Protein AF-A0A2E8KXT0-F1 (afdb_monomer)

Radius of gyration: 20.79 Å; Cα contacts (8 Å, |Δi|>4): 84; chains: 1; bounding box: 41×26×70 Å

Mean predicted aligned error: 11.47 Å

Solvent-accessible surface area (backbone atoms only — not comparable to full-atom values): 6919 Å² total; per-residue (Å²): 144,80,79,66,75,80,69,71,76,80,72,88,76,95,72,75,94,72,65,48,74,56,34,57,64,40,28,76,45,72,31,33,19,32,49,69,71,66,39,51,69,60,16,50,51,45,39,51,52,48,50,52,30,52,49,50,22,50,52,22,46,48,53,42,73,55,45,88,73,72,86,62,95,66,62,60,64,56,28,50,53,49,19,53,50,27,50,50,50,43,51,52,51,48,52,49,51,43,50,54,37,50,52,54,40,55,53,54,60,50,55,56,52,54,53,53,52,54,68,71,76,111

Nearest PDB structures (foldseek):
  8jxh-assembly1_D  TM=5.295E-01  e=5.651E+00  Rattus norvegicus
  8jut-assembly1_D  TM=5.017E-01  e=4.754E+00  Rattus norvegicus
  1zww-assembly1_A  TM=3.494E-01  e=2.997E+00  Mus musculus

Secondary structure (DSSP, 8-state):
--SSTTTTT----------HHHHHHHTTSTTHHHHHTT-HHHHHHHHHHHHHHHHHHHHHHHHHHSGGGS--SS-HHHHHHHHHHHHHHHHHHHHHHHHHHHHHHHHHHHHHHHHHHHHH--

Foldseek 3Di:
DPPPPVVPPQDDDDDPDQQLVVLLVLLVPFLRSCVSVSVVVVSVVRVVLLVVLVVQLVVLVVCLVCVVVVPDPDDSVVSVVSNVVSVVVNVVSSVVSSVVSNVVSVVSVVVVVVVVVVVVVD

Structure (mmCIF, N/CA/C/O backbone):
data_AF-A0A2E8KXT0-F1
#
_entry.id   AF-A0A2E8KXT0-F1
#
loop_
_atom_site.group_PDB
_atom_site.id
_atom_site.type_symbol
_atom_site.label_atom_id
_atom_site.label_alt_id
_atom_site.label_comp_id
_atom_site.label_asym_id
_atom_site.label_entity_id
_atom_site.label_seq_id
_atom_site.pdbx_PDB_ins_code
_atom_site.Cartn_x
_atom_site.Cartn_y
_atom_site.Cartn_z
_atom_site.occupancy
_atom_site.B_iso_or_equiv
_atom_site.auth_seq_id
_atom_site.auth_comp_id
_atom_site.auth_asym_id
_atom_site.auth_atom_id
_atom_site.pdbx_PDB_model_num
ATOM 1 N N . MET A 1 1 ? 13.947 15.620 17.750 1.00 42.78 1 MET A N 1
ATOM 2 C CA . MET A 1 1 ? 12.758 15.352 18.593 1.00 42.78 1 MET A CA 1
ATOM 3 C C . MET A 1 1 ? 11.587 16.225 18.124 1.00 42.78 1 MET A C 1
ATOM 5 O O . MET A 1 1 ? 11.279 17.209 18.771 1.00 42.78 1 MET A O 1
ATOM 9 N N . LEU A 1 2 ? 10.971 15.934 16.969 1.00 44.59 2 LEU A N 1
ATOM 10 C CA . LEU A 1 2 ? 9.828 16.727 16.457 1.00 44.59 2 LEU A CA 1
ATOM 11 C C . LEU A 1 2 ? 8.736 15.892 15.755 1.00 44.59 2 LEU A C 1
ATOM 13 O O . LEU A 1 2 ? 7.731 16.447 15.334 1.00 44.59 2 LEU A O 1
ATOM 17 N N . MET A 1 3 ? 8.885 14.562 15.664 1.00 42.84 3 MET A N 1
ATOM 18 C CA . MET A 1 3 ? 7.853 13.681 15.084 1.00 42.84 3 MET A CA 1
ATOM 19 C C . MET A 1 3 ? 6.943 13.003 16.119 1.00 42.84 3 MET A C 1
ATOM 21 O O . MET A 1 3 ? 5.958 12.380 15.742 1.00 42.84 3 MET A O 1
ATOM 25 N N . THR A 1 4 ? 7.229 13.118 17.416 1.00 45.09 4 THR A N 1
ATOM 26 C CA . THR A 1 4 ? 6.481 12.395 18.458 1.00 45.09 4 THR A CA 1
ATOM 27 C C . THR A 1 4 ? 5.225 13.123 18.945 1.00 45.09 4 THR A C 1
ATOM 29 O O . THR A 1 4 ? 4.332 12.476 19.475 1.00 45.09 4 THR A O 1
ATOM 32 N N . ALA A 1 5 ? 5.097 14.438 18.733 1.00 42.00 5 ALA A N 1
ATOM 33 C CA . ALA A 1 5 ? 3.992 15.218 19.306 1.00 42.00 5 ALA A CA 1
ATOM 34 C C . ALA A 1 5 ? 2.642 15.057 18.575 1.00 42.00 5 ALA A C 1
ATOM 36 O O . ALA A 1 5 ? 1.598 15.259 19.184 1.00 42.00 5 ALA A O 1
ATOM 37 N N . PHE A 1 6 ? 2.633 14.644 17.302 1.00 45.22 6 PHE A N 1
ATOM 38 C CA . PHE A 1 6 ? 1.381 14.384 16.569 1.00 45.22 6 PHE A CA 1
ATOM 39 C C . PHE A 1 6 ? 0.770 13.003 16.861 1.00 45.22 6 PHE A C 1
ATOM 41 O O . PHE A 1 6 ? -0.368 12.749 16.477 1.00 45.22 6 PHE A O 1
ATOM 48 N N . VAL A 1 7 ? 1.502 12.118 17.546 1.00 48.34 7 VAL A N 1
ATOM 49 C CA . VAL A 1 7 ? 1.047 10.754 17.865 1.00 48.34 7 VAL A CA 1
ATOM 50 C C . VAL A 1 7 ? 0.151 10.726 19.112 1.00 48.34 7 VAL A C 1
ATOM 52 O O . VAL A 1 7 ? -0.705 9.855 19.222 1.00 48.34 7 VAL A O 1
ATOM 55 N N . SER A 1 8 ? 0.276 11.699 20.019 1.00 39.50 8 SER A N 1
ATOM 56 C CA . SER A 1 8 ? -0.371 11.654 21.342 1.00 39.50 8 SER A CA 1
ATOM 57 C C . SER A 1 8 ? -1.782 12.254 21.411 1.00 39.50 8 SER A C 1
ATOM 59 O O . SER A 1 8 ? -2.410 12.191 22.461 1.00 39.50 8 SER A O 1
ATOM 61 N N . ALA A 1 9 ? -2.304 12.849 20.333 1.00 43.50 9 ALA A N 1
ATOM 62 C CA . ALA A 1 9 ? -3.594 13.558 20.360 1.00 43.50 9 ALA A CA 1
ATOM 63 C C . ALA A 1 9 ? -4.805 12.690 19.961 1.00 43.50 9 ALA A C 1
ATOM 65 O O . ALA A 1 9 ? -5.875 13.225 19.677 1.00 43.50 9 ALA A O 1
ATOM 66 N N . GLN A 1 10 ? -4.647 11.365 19.891 1.00 46.53 10 GLN A N 1
ATOM 67 C CA . GLN A 1 10 ? -5.698 10.457 19.419 1.00 46.53 10 GLN A CA 1
ATOM 68 C C . GLN A 1 10 ? -6.227 9.514 20.506 1.00 46.53 10 GLN A C 1
ATOM 70 O O . GLN A 1 10 ? -6.756 8.454 20.187 1.00 46.53 10 GLN A O 1
ATOM 75 N N . ASP A 1 11 ? -6.124 9.918 21.770 1.00 52.66 11 ASP A N 1
ATOM 76 C CA . ASP A 1 11 ? -6.904 9.323 22.851 1.00 52.66 11 ASP A CA 1
ATOM 77 C C . ASP A 1 11 ? -8.130 10.191 23.155 1.00 52.66 11 ASP A C 1
ATOM 79 O O . ASP A 1 11 ? -8.036 11.411 23.269 1.00 52.66 11 ASP A O 1
ATOM 83 N N . SER A 1 12 ? -9.267 9.519 23.354 1.00 60.34 12 SER A N 1
ATOM 84 C CA . SER A 1 12 ? -10.555 10.033 23.856 1.00 60.34 12 SER A CA 1
ATOM 85 C C . SER A 1 12 ? -11.540 10.610 22.830 1.00 60.34 12 SER A C 1
ATOM 87 O O . SER A 1 12 ? -11.615 11.808 22.599 1.00 60.34 12 SER A O 1
ATOM 89 N N . THR A 1 13 ? -12.423 9.752 22.314 1.00 37.34 13 THR A N 1
ATOM 90 C CA . THR A 1 13 ? -13.882 9.937 22.471 1.00 37.34 13 THR A CA 1
ATOM 91 C C . THR A 1 13 ? -14.558 8.570 22.362 1.00 37.34 13 THR A C 1
ATOM 93 O O . THR A 1 13 ? -14.453 7.884 21.344 1.00 37.34 13 THR A O 1
ATOM 96 N N . ALA A 1 14 ? -15.230 8.155 23.436 1.00 51.16 14 ALA A N 1
ATOM 97 C CA . ALA A 1 14 ? -16.081 6.974 23.469 1.00 51.16 14 ALA A CA 1
ATOM 98 C C . ALA A 1 14 ? -17.049 6.994 22.273 1.00 51.16 14 ALA A C 1
ATOM 100 O O . ALA A 1 14 ? -17.842 7.925 22.131 1.00 51.16 14 ALA A O 1
ATOM 101 N N . THR A 1 15 ? -16.980 5.996 21.389 1.00 42.59 15 THR A N 1
ATOM 102 C CA . THR A 1 15 ? -17.956 5.848 20.302 1.00 42.59 15 THR A CA 1
ATOM 103 C C . THR A 1 15 ? -18.622 4.482 20.398 1.00 42.59 15 THR A C 1
ATOM 105 O O . THR A 1 15 ? -17.941 3.475 20.539 1.00 42.59 15 THR A O 1
ATOM 108 N N . ALA A 1 16 ? -19.959 4.522 20.376 1.00 43.25 16 ALA A N 1
ATOM 109 C CA . ALA A 1 16 ? -20.953 3.454 20.526 1.00 43.25 16 ALA A CA 1
ATOM 110 C C . ALA A 1 16 ? -20.538 2.058 20.012 1.00 43.25 16 ALA A C 1
ATOM 112 O O . ALA A 1 16 ? -19.797 1.993 19.035 1.00 43.25 16 ALA A O 1
ATOM 113 N N . PRO A 1 17 ? -21.074 0.959 20.585 1.00 42.50 17 PRO A N 1
ATOM 114 C CA . PRO A 1 17 ? -20.675 -0.413 20.256 1.00 42.50 17 PRO A CA 1
ATOM 115 C C . PRO A 1 17 ? -20.756 -0.670 18.747 1.00 42.50 17 PRO A C 1
ATOM 117 O O . PRO A 1 17 ? -21.828 -0.638 18.133 1.00 42.50 17 PRO A O 1
ATOM 120 N N . LYS A 1 18 ? -19.591 -0.846 18.117 1.00 54.25 18 LYS A N 1
ATOM 121 C CA . LYS A 1 18 ? -19.459 -0.957 16.662 1.00 54.25 18 LYS A CA 1
ATOM 122 C C . LYS A 1 18 ? -19.426 -2.424 16.264 1.00 54.25 18 LYS A C 1
ATOM 124 O O . LYS A 1 18 ? -18.465 -3.125 16.541 1.00 54.25 18 LYS A O 1
ATOM 129 N N . SER A 1 19 ? -20.468 -2.881 15.568 1.00 55.31 19 SER A N 1
ATOM 130 C CA . SER A 1 19 ? -20.593 -4.286 15.168 1.00 55.31 19 SER A CA 1
ATOM 131 C C . SER A 1 19 ? -19.403 -4.750 14.294 1.00 55.31 19 SER A C 1
ATOM 133 O O . SER A 1 19 ? -19.218 -4.195 13.199 1.00 55.31 19 SER A O 1
ATOM 135 N N . PRO A 1 20 ? -18.680 -5.821 14.665 1.00 53.16 20 PRO A N 1
ATOM 136 C CA . PRO A 1 20 ? -17.511 -6.334 13.934 1.00 53.16 20 PRO A CA 1
ATOM 137 C C . PRO A 1 20 ? -17.801 -6.701 12.481 1.00 53.16 20 PRO A C 1
ATOM 139 O O . PRO A 1 20 ? -16.986 -6.488 11.587 1.00 53.16 20 PRO A O 1
ATOM 142 N N . ARG A 1 21 ? -19.015 -7.197 12.210 1.00 53.41 21 ARG A N 1
ATOM 143 C CA . ARG A 1 21 ? -19.451 -7.563 10.855 1.00 53.41 21 ARG A CA 1
ATOM 144 C C . ARG A 1 21 ? -19.419 -6.383 9.880 1.00 53.41 21 ARG A C 1
ATOM 146 O O . ARG A 1 21 ? -19.141 -6.589 8.704 1.00 53.41 21 ARG A O 1
ATOM 153 N N . LYS A 1 22 ? -19.664 -5.151 10.344 1.00 52.91 22 LYS A N 1
ATOM 154 C CA . LYS A 1 22 ? -19.584 -3.954 9.491 1.00 52.91 22 LYS A CA 1
ATOM 155 C C . LYS A 1 22 ? -18.134 -3.539 9.237 1.00 52.91 22 LYS A C 1
ATOM 157 O O . LYS A 1 22 ? -17.831 -3.150 8.116 1.00 52.91 22 LYS A O 1
ATOM 162 N N . ALA A 1 23 ? -17.235 -3.699 10.212 1.00 55.78 23 ALA A N 1
ATOM 163 C CA . ALA A 1 23 ? -15.807 -3.421 10.038 1.00 55.78 23 ALA A CA 1
ATOM 164 C C . ALA A 1 23 ? -15.215 -4.245 8.886 1.00 55.78 23 ALA A C 1
ATOM 166 O O . ALA A 1 23 ? -14.567 -3.691 8.007 1.00 55.78 23 ALA A O 1
ATOM 167 N N . VAL A 1 24 ? -15.529 -5.543 8.836 1.00 57.06 24 VAL A N 1
ATOM 168 C CA . VAL A 1 24 ? -15.050 -6.463 7.789 1.00 57.06 24 VAL A CA 1
ATOM 169 C C . VAL A 1 24 ? -15.568 -6.085 6.401 1.00 57.06 24 VAL A C 1
ATOM 171 O O . VAL A 1 24 ? -14.801 -6.097 5.442 1.00 57.06 24 VAL A O 1
ATOM 174 N N . VAL A 1 25 ? -16.843 -5.696 6.285 1.00 59.28 25 VAL A N 1
ATOM 175 C CA . VAL A 1 25 ? -17.419 -5.239 5.007 1.00 59.28 25 VAL A CA 1
ATOM 176 C C . VAL A 1 25 ? -16.754 -3.941 4.534 1.00 59.28 25 VAL A C 1
ATOM 178 O O . VAL A 1 25 ? -16.452 -3.809 3.350 1.00 59.28 25 VAL A O 1
ATOM 181 N N . TYR A 1 26 ? -16.453 -3.007 5.443 1.00 59.88 26 TYR A N 1
ATOM 182 C CA . TYR A 1 26 ? -15.712 -1.786 5.102 1.00 59.88 26 TYR A CA 1
ATOM 183 C C . TYR A 1 26 ? -14.220 -2.045 4.801 1.00 59.88 26 TYR A C 1
ATOM 185 O O . TYR A 1 26 ? -13.633 -1.298 4.022 1.00 59.88 26 TYR A O 1
ATOM 193 N N . SER A 1 27 ? -13.612 -3.109 5.341 1.00 59.31 27 SER A N 1
ATOM 194 C CA . SER A 1 27 ? -12.208 -3.501 5.097 1.00 59.31 27 SER A CA 1
ATOM 195 C C . SER A 1 27 ? -11.917 -4.054 3.703 1.00 59.31 27 SER A C 1
ATOM 197 O O . SER A 1 27 ? -10.748 -4.189 3.350 1.00 59.31 27 SER A O 1
ATOM 199 N N . ILE A 1 28 ? -12.944 -4.363 2.903 1.00 63.09 28 ILE A N 1
ATOM 200 C CA . ILE A 1 28 ? -12.765 -4.743 1.489 1.00 63.09 28 ILE A CA 1
ATOM 201 C C . ILE A 1 28 ? -12.059 -3.612 0.726 1.00 63.09 28 ILE A C 1
ATOM 203 O O . ILE A 1 28 ? -11.290 -3.853 -0.202 1.00 63.09 28 ILE A O 1
ATOM 207 N N . ILE A 1 29 ? -12.275 -2.366 1.155 1.00 67.25 29 ILE A N 1
ATOM 208 C CA . ILE A 1 29 ? -11.468 -1.235 0.716 1.00 67.25 29 ILE A CA 1
ATOM 209 C C . ILE A 1 29 ? -10.225 -1.177 1.621 1.00 67.25 29 ILE A C 1
ATOM 211 O O . ILE A 1 29 ? -10.381 -1.093 2.844 1.00 67.25 29 ILE A O 1
ATOM 215 N N . PRO A 1 30 ? -8.999 -1.190 1.061 1.00 63.59 30 PRO A N 1
ATOM 216 C CA . PRO A 1 30 ? -7.771 -1.095 1.848 1.00 63.59 30 PRO A CA 1
ATOM 217 C C . PRO A 1 30 ? -7.836 0.106 2.803 1.00 63.59 30 PRO A C 1
ATOM 219 O O . PRO A 1 30 ? -8.039 1.221 2.348 1.00 63.59 30 PRO A O 1
ATOM 222 N N . GLY A 1 31 ? -7.701 -0.108 4.117 1.00 65.06 31 GLY A N 1
ATOM 223 C CA . GLY A 1 31 ? -7.789 0.958 5.131 1.00 65.06 31 GLY A CA 1
ATOM 224 C C . GLY A 1 31 ? -9.206 1.305 5.629 1.00 65.06 31 GLY A C 1
ATOM 225 O O . GLY A 1 31 ? -9.340 2.035 6.614 1.00 65.06 31 GLY A O 1
ATOM 226 N N . GLY A 1 32 ? -10.272 0.755 5.036 1.00 70.38 32 GLY A N 1
ATOM 227 C CA . GLY A 1 32 ? -11.659 1.031 5.437 1.00 70.38 32 GLY A CA 1
ATOM 228 C C . GLY A 1 32 ? -12.029 0.508 6.833 1.00 70.38 32 GLY A C 1
ATOM 229 O O . GLY A 1 32 ? -12.721 1.198 7.584 1.00 70.38 32 GLY A O 1
ATOM 230 N N . GLY A 1 33 ? -11.488 -0.644 7.244 1.00 68.00 33 GLY A N 1
ATOM 231 C CA . GLY A 1 33 ? -11.661 -1.173 8.604 1.00 68.00 33 GLY A CA 1
ATOM 232 C C . GLY A 1 33 ? -11.036 -0.288 9.684 1.00 68.00 33 GLY A C 1
ATOM 233 O O . GLY A 1 33 ? -11.626 -0.068 10.740 1.00 68.00 33 GLY A O 1
ATOM 234 N N . GLN A 1 34 ? -9.873 0.304 9.399 1.00 67.94 34 GLN A N 1
ATOM 235 C CA . GLN A 1 34 ? -9.194 1.211 10.330 1.00 67.94 34 GLN A CA 1
ATOM 236 C C . GLN A 1 34 ? -9.936 2.547 10.468 1.00 67.94 34 GLN A C 1
ATOM 238 O O . GLN A 1 34 ? -9.992 3.109 11.564 1.00 67.94 34 GLN A O 1
ATOM 243 N N . LEU A 1 35 ? -10.562 3.028 9.388 1.00 73.00 35 LEU A N 1
ATOM 244 C CA . LEU A 1 35 ? -11.436 4.201 9.427 1.00 73.00 35 LEU A CA 1
ATOM 245 C C . LEU A 1 35 ? -12.664 3.945 10.322 1.00 73.00 35 LEU A C 1
ATOM 247 O O . LEU A 1 35 ? -13.018 4.788 11.147 1.00 73.00 35 LEU A O 1
ATOM 251 N N . TYR A 1 36 ? -13.269 2.758 10.202 1.00 66.25 36 TYR A N 1
ATOM 252 C CA . TYR A 1 36 ? -14.409 2.326 11.017 1.00 66.25 36 TYR A CA 1
ATOM 253 C C . TYR A 1 36 ? -14.048 2.215 12.508 1.00 66.25 36 TYR A C 1
ATOM 255 O O . TYR A 1 36 ? -14.779 2.726 13.365 1.00 66.25 36 TYR A O 1
ATOM 263 N N . ASN A 1 37 ? -12.868 1.669 12.814 1.00 67.50 37 ASN A N 1
ATOM 264 C CA . ASN A 1 37 ? -12.326 1.546 14.171 1.00 67.50 37 ASN A CA 1
ATOM 265 C C . ASN A 1 37 ? -11.809 2.880 14.759 1.00 67.50 37 ASN A C 1
ATOM 267 O O . ASN A 1 37 ? -11.213 2.888 15.830 1.00 67.50 37 ASN A O 1
ATOM 271 N N . GLY A 1 38 ? -12.002 4.021 14.079 1.00 69.50 38 GLY A N 1
ATOM 272 C CA . GLY A 1 38 ? -11.591 5.349 14.561 1.00 69.50 38 GLY A CA 1
ATOM 273 C C . GLY A 1 38 ? -10.084 5.634 14.469 1.00 69.50 38 GLY A C 1
ATOM 274 O O . GLY A 1 38 ? -9.650 6.760 14.725 1.00 69.50 38 GLY A O 1
ATOM 275 N N . LYS A 1 39 ? -9.282 4.660 14.021 1.00 78.81 39 LYS A N 1
ATOM 276 C CA . LYS A 1 39 ? -7.821 4.747 13.878 1.00 78.81 39 LYS A CA 1
ATOM 277 C C . LYS A 1 39 ? -7.440 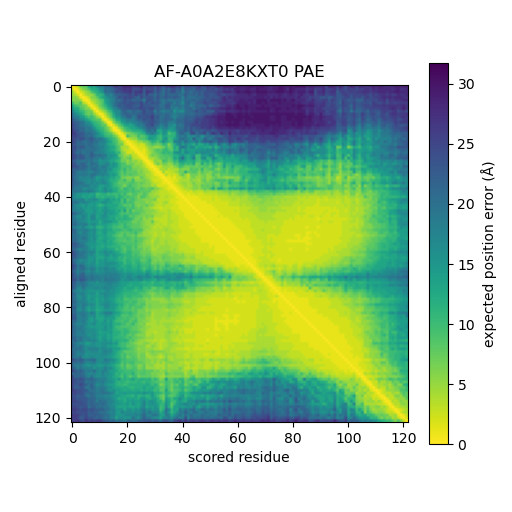5.468 12.574 1.00 78.81 39 LYS A C 1
ATOM 279 O O . LYS A 1 39 ? -6.828 4.892 11.676 1.00 78.81 39 LYS A O 1
ATOM 284 N N . LYS A 1 40 ? -7.799 6.754 12.462 1.00 79.38 40 LYS A N 1
ATOM 285 C CA . LYS A 1 40 ? -7.647 7.566 11.233 1.00 79.38 40 LYS A C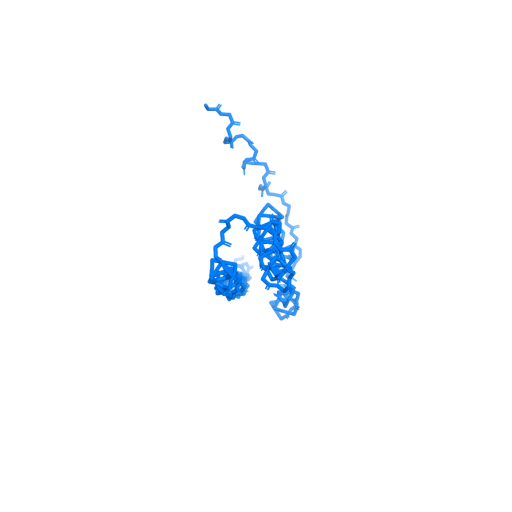A 1
ATOM 286 C C . LYS A 1 40 ? -6.206 7.670 10.718 1.00 79.38 40 LYS A C 1
ATOM 288 O O . LYS A 1 40 ? -6.004 7.624 9.510 1.00 79.38 40 LYS A O 1
ATOM 293 N N . ILE A 1 41 ? -5.214 7.786 11.605 1.00 82.44 41 ILE A N 1
ATOM 294 C CA . ILE A 1 41 ? -3.800 7.887 11.204 1.00 82.44 41 ILE A CA 1
ATOM 295 C C . ILE A 1 41 ? -3.331 6.576 10.569 1.00 82.44 41 ILE A C 1
ATOM 297 O O . ILE A 1 41 ? -2.723 6.601 9.500 1.00 82.44 41 ILE A O 1
ATOM 301 N N . LYS A 1 42 ? -3.669 5.430 11.180 1.00 79.19 42 LYS A N 1
ATOM 302 C CA . LYS A 1 42 ? -3.381 4.117 10.588 1.00 79.19 42 LYS A CA 1
ATOM 303 C C . LYS A 1 42 ? -4.049 3.988 9.221 1.00 79.19 42 LYS A C 1
ATOM 305 O O . LYS A 1 42 ? -3.369 3.668 8.252 1.00 79.19 42 LYS A O 1
ATOM 310 N N . ALA A 1 43 ? -5.333 4.344 9.127 1.00 81.06 43 ALA A N 1
ATOM 311 C CA . ALA A 1 43 ? -6.068 4.293 7.867 1.00 81.06 43 ALA A CA 1
ATOM 312 C C . ALA A 1 43 ? -5.383 5.133 6.777 1.00 81.06 43 ALA A C 1
ATOM 314 O O . ALA A 1 43 ? -5.144 4.635 5.680 1.00 81.06 43 ALA A O 1
ATOM 315 N N . ALA A 1 44 ? -5.008 6.379 7.083 1.00 85.31 44 ALA A N 1
ATOM 316 C CA . ALA A 1 44 ? -4.314 7.260 6.146 1.00 85.31 44 ALA A CA 1
ATOM 317 C C . ALA A 1 44 ? -2.961 6.686 5.693 1.00 85.31 44 ALA A C 1
ATOM 319 O O . ALA A 1 44 ? -2.654 6.718 4.502 1.00 85.31 44 ALA A O 1
ATOM 320 N N . LEU A 1 45 ? -2.181 6.116 6.618 1.00 88.50 45 LEU A N 1
ATOM 321 C CA . LEU A 1 45 ? -0.917 5.450 6.301 1.00 88.50 45 LEU A CA 1
ATOM 322 C C . LEU A 1 45 ? -1.135 4.281 5.331 1.00 88.50 45 LEU A C 1
ATOM 324 O O . LEU A 1 45 ? -0.423 4.165 4.336 1.00 88.50 45 LEU A O 1
ATOM 328 N N . MET A 1 46 ? -2.138 3.441 5.592 1.00 87.62 46 MET A N 1
ATOM 329 C CA . MET A 1 46 ? -2.428 2.264 4.773 1.00 87.62 46 MET A CA 1
ATOM 330 C C . MET A 1 46 ? -2.964 2.635 3.393 1.00 87.62 46 MET A C 1
ATOM 332 O O . MET A 1 46 ? -2.499 2.083 2.397 1.00 87.62 46 MET A O 1
ATOM 336 N N . PHE A 1 47 ? -3.859 3.622 3.308 1.00 85.94 47 PHE A N 1
ATOM 337 C CA . PHE A 1 47 ? -4.297 4.187 2.031 1.00 85.94 47 PHE A CA 1
ATOM 338 C C . PHE A 1 47 ? -3.125 4.787 1.248 1.00 85.94 47 PHE A C 1
ATOM 340 O O . PHE A 1 47 ? -2.994 4.519 0.056 1.00 85.94 47 PHE A O 1
ATOM 347 N N . GLY A 1 48 ? -2.249 5.550 1.906 1.00 91.06 48 GLY A N 1
ATOM 348 C CA . GLY A 1 48 ? -1.073 6.150 1.276 1.00 91.06 48 GLY A CA 1
ATOM 349 C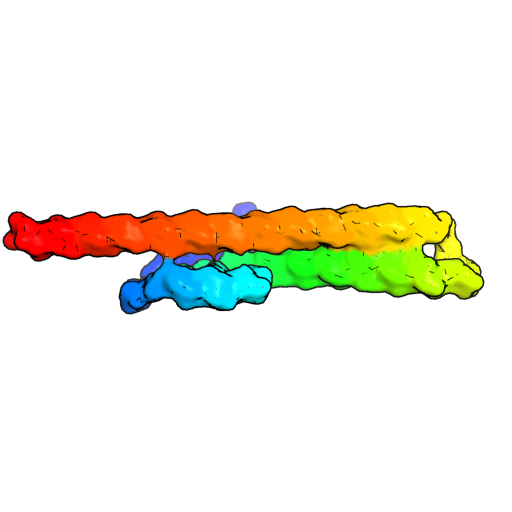 C . GLY A 1 48 ? -0.092 5.100 0.748 1.00 91.06 48 GLY A C 1
ATOM 350 O O . GLY A 1 48 ? 0.334 5.177 -0.404 1.00 91.06 48 GLY A O 1
ATOM 351 N N . ALA A 1 49 ? 0.214 4.078 1.551 1.00 91.94 49 ALA A N 1
ATOM 352 C CA . ALA A 1 49 ? 1.078 2.971 1.151 1.00 91.94 49 ALA A CA 1
ATOM 353 C C . ALA A 1 49 ? 0.483 2.181 -0.024 1.00 91.94 49 ALA A C 1
ATOM 355 O O . ALA A 1 49 ? 1.174 1.915 -1.010 1.00 91.94 49 ALA A O 1
ATOM 356 N N . GLN A 1 50 ? -0.811 1.857 0.046 1.00 92.38 50 GLN A N 1
ATOM 357 C CA . GLN A 1 50 ? -1.516 1.143 -1.012 1.00 92.38 50 GLN A CA 1
ATOM 358 C C . GLN A 1 50 ? -1.555 1.958 -2.310 1.00 92.38 50 GLN A C 1
ATOM 360 O O . GLN A 1 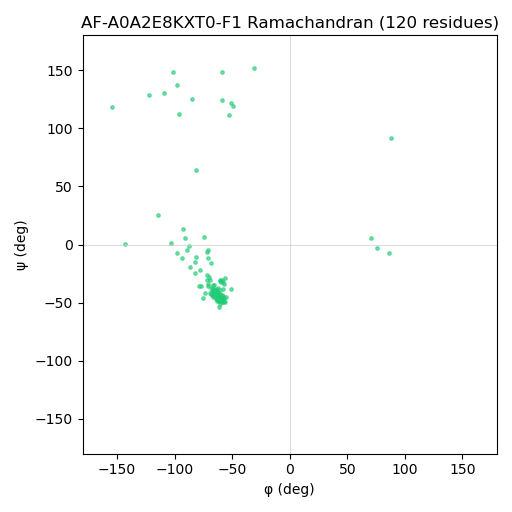50 ? -1.244 1.432 -3.380 1.00 92.38 50 GLN A O 1
ATOM 365 N N . PHE A 1 51 ? -1.882 3.249 -2.224 1.00 93.19 51 PHE A N 1
ATOM 366 C CA . PHE A 1 51 ? -1.899 4.157 -3.367 1.00 93.19 51 PHE A CA 1
ATOM 367 C C . PHE A 1 51 ? -0.516 4.263 -4.014 1.00 93.19 51 PHE A C 1
ATOM 369 O O . PHE A 1 51 ? -0.396 4.134 -5.230 1.00 93.19 51 PHE A O 1
ATOM 376 N N . TRP A 1 52 ? 0.542 4.410 -3.213 1.00 94.94 52 TRP A N 1
ATOM 377 C CA . TRP A 1 52 ? 1.917 4.463 -3.706 1.00 94.94 52 TRP A CA 1
ATOM 378 C C . TRP A 1 52 ? 2.332 3.184 -4.446 1.00 94.94 52 TRP A C 1
ATOM 380 O O . TRP A 1 52 ? 2.916 3.250 -5.529 1.00 94.94 52 TRP A O 1
ATOM 390 N N . MET A 1 53 ? 2.007 2.007 -3.903 1.00 94.00 53 MET A N 1
ATOM 391 C CA . MET A 1 53 ? 2.321 0.727 -4.547 1.00 94.00 53 MET A CA 1
ATOM 392 C C . MET A 1 53 ? 1.557 0.538 -5.858 1.00 94.00 53 MET A C 1
ATOM 394 O O . MET A 1 53 ? 2.144 0.093 -6.843 1.00 94.00 53 MET A O 1
ATOM 398 N N . LEU A 1 54 ? 0.274 0.904 -5.893 1.00 94.44 54 LEU A N 1
ATOM 399 C CA . LEU A 1 54 ? -0.535 0.846 -7.111 1.00 94.44 54 LEU A CA 1
ATOM 400 C C . LEU A 1 54 ? -0.058 1.853 -8.162 1.00 94.44 54 LEU A C 1
ATOM 402 O O . LEU A 1 54 ? 0.014 1.507 -9.340 1.00 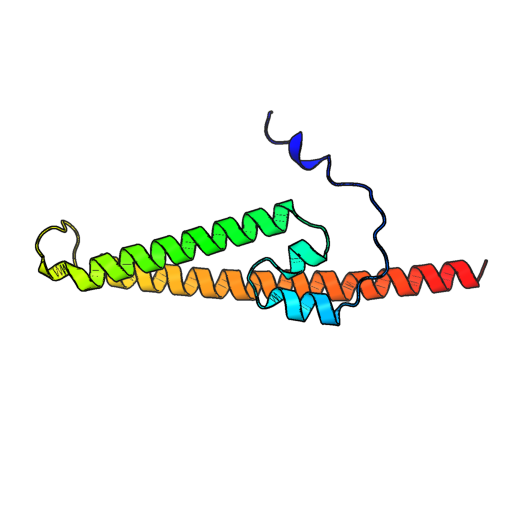94.44 54 LEU A O 1
ATOM 406 N N . TYR A 1 55 ? 0.336 3.057 -7.745 1.00 96.12 55 TYR A N 1
ATOM 407 C CA . TYR A 1 55 ? 0.958 4.045 -8.622 1.00 96.12 55 TYR A CA 1
ATOM 408 C C . TYR A 1 55 ? 2.234 3.482 -9.252 1.00 96.12 55 TYR A C 1
ATOM 410 O O . TYR A 1 55 ? 2.367 3.474 -10.473 1.00 96.12 55 TYR A O 1
ATOM 418 N N . GLN A 1 56 ? 3.130 2.908 -8.443 1.00 97.31 56 GLN A N 1
ATOM 419 C CA . GLN A 1 56 ? 4.351 2.277 -8.941 1.00 97.31 56 GLN A CA 1
ATOM 420 C C . GLN A 1 56 ? 4.068 1.071 -9.843 1.00 97.31 56 GLN A C 1
ATOM 422 O O . GLN A 1 56 ? 4.741 0.883 -10.856 1.00 97.31 56 GLN A O 1
ATOM 427 N N . PHE A 1 57 ? 3.069 0.250 -9.525 1.00 95.56 57 PHE A N 1
ATOM 428 C CA . PHE A 1 57 ? 2.638 -0.828 -10.409 1.00 95.56 57 PHE A CA 1
ATOM 429 C C . PHE A 1 57 ? 2.195 -0.279 -11.771 1.00 95.56 57 PHE A C 1
ATOM 431 O O . PHE A 1 57 ? 2.633 -0.783 -12.806 1.00 95.56 57 PHE A O 1
ATOM 438 N N . GLN A 1 58 ? 1.365 0.767 -11.776 1.00 95.88 58 GLN A N 1
ATOM 439 C CA . GLN A 1 58 ? 0.808 1.348 -12.992 1.00 95.88 58 GLN A CA 1
ATOM 440 C C . GLN A 1 58 ? 1.872 2.043 -13.843 1.00 95.88 58 GLN A C 1
ATOM 442 O O . GLN A 1 58 ? 1.893 1.840 -15.055 1.00 95.88 58 GLN A O 1
ATOM 447 N N . THR A 1 59 ? 2.790 2.800 -13.240 1.00 95.00 59 THR A N 1
ATOM 448 C CA . THR A 1 59 ? 3.891 3.444 -13.972 1.00 95.00 59 THR A CA 1
ATOM 449 C C . THR A 1 59 ? 4.810 2.403 -14.603 1.00 95.00 59 THR A C 1
ATOM 451 O O . THR A 1 59 ? 5.080 2.471 -15.799 1.00 95.00 59 THR A O 1
ATOM 454 N N . ASN A 1 60 ? 5.205 1.364 -13.858 1.00 94.50 60 ASN A N 1
ATOM 455 C CA . ASN A 1 60 ? 6.028 0.279 -14.398 1.00 94.50 60 ASN A CA 1
ATOM 456 C C . ASN A 1 60 ? 5.283 -0.544 -15.461 1.00 94.50 60 ASN A C 1
ATOM 458 O O . ASN A 1 60 ? 5.891 -0.979 -16.436 1.00 94.50 60 ASN A O 1
ATOM 462 N N . ARG A 1 61 ? 3.966 -0.740 -15.319 1.00 94.00 61 ARG A N 1
ATOM 463 C CA . ARG A 1 61 ? 3.132 -1.365 -16.355 1.00 94.00 61 ARG A CA 1
ATOM 464 C C . ARG A 1 61 ? 3.085 -0.516 -17.622 1.00 94.00 61 ARG A C 1
ATOM 466 O O . ARG A 1 61 ? 3.206 -1.075 -18.707 1.00 94.00 61 ARG A O 1
ATOM 473 N N . SER A 1 62 ? 2.921 0.797 -17.478 1.00 94.31 62 SER A N 1
ATOM 474 C CA . SER A 1 62 ? 2.897 1.733 -18.599 1.00 94.31 62 SER A CA 1
ATOM 475 C C . SER A 1 62 ? 4.229 1.700 -19.338 1.00 94.31 62 SER A C 1
ATOM 477 O O . SER A 1 62 ? 4.239 1.367 -20.514 1.00 94.31 62 SER A O 1
ATOM 479 N N . SER A 1 63 ? 5.350 1.898 -18.635 1.00 92.31 63 SER A N 1
ATOM 480 C CA . SER A 1 63 ? 6.691 1.849 -19.233 1.00 92.31 63 SER A CA 1
ATOM 481 C C . SER A 1 63 ? 7.035 0.492 -19.850 1.00 92.31 63 SER A C 1
ATOM 483 O O . SER A 1 63 ? 7.772 0.440 -20.822 1.00 92.31 63 SER A O 1
ATOM 485 N N . TYR A 1 64 ? 6.503 -0.617 -19.322 1.00 91.88 64 TYR A N 1
ATOM 486 C CA . TYR A 1 64 ? 6.660 -1.941 -19.937 1.00 91.88 64 TYR A CA 1
ATOM 487 C C . TYR A 1 64 ? 5.911 -2.069 -21.273 1.00 91.88 64 TYR A C 1
ATOM 489 O O . TYR A 1 64 ? 6.398 -2.737 -22.187 1.00 91.88 64 TYR A O 1
ATOM 497 N N . ASN A 1 65 ? 4.725 -1.461 -21.370 1.00 91.06 65 ASN A N 1
ATOM 498 C CA . ASN A 1 65 ? 3.878 -1.505 -22.562 1.00 91.06 65 ASN A CA 1
ATOM 499 C C . ASN A 1 65 ? 4.348 -0.531 -23.647 1.00 91.06 65 ASN A C 1
ATOM 501 O O . ASN A 1 65 ? 4.234 -0.852 -24.821 1.00 91.06 65 ASN A O 1
ATOM 505 N N . SER A 1 66 ? 4.865 0.636 -23.263 1.00 90.75 66 SER A N 1
ATOM 506 C CA . SER A 1 66 ? 5.399 1.640 -24.188 1.00 90.75 66 SER A CA 1
ATOM 507 C C . SER A 1 66 ? 6.894 1.474 -24.463 1.00 90.75 66 SER A C 1
ATOM 509 O O . SER A 1 66 ? 7.467 2.319 -25.128 1.00 90.75 66 SER A O 1
ATOM 511 N N . TRP A 1 67 ? 7.541 0.413 -23.968 1.00 90.75 67 TRP A N 1
ATOM 512 C CA . TRP A 1 67 ? 9.001 0.258 -24.032 1.00 90.75 67 TRP A CA 1
ATOM 513 C C . TRP A 1 67 ? 9.587 0.329 -25.454 1.00 90.75 67 TRP A C 1
ATOM 515 O O . TRP A 1 67 ? 10.726 0.758 -25.628 1.00 90.75 67 TRP A O 1
ATOM 525 N N . ASP A 1 68 ? 8.804 -0.057 -26.462 1.00 89.38 68 ASP A N 1
ATOM 526 C CA . ASP A 1 68 ? 9.218 -0.081 -27.869 1.00 89.38 68 ASP A CA 1
ATOM 527 C C . ASP A 1 68 ? 9.374 1.328 -28.489 1.00 89.38 68 ASP A C 1
ATOM 529 O O . ASP A 1 68 ? 9.839 1.453 -29.618 1.00 89.38 68 ASP A O 1
ATOM 533 N N . ASP A 1 69 ? 9.034 2.397 -27.755 1.00 87.69 69 ASP A N 1
ATOM 534 C CA . ASP A 1 69 ? 9.189 3.797 -28.180 1.00 87.69 69 ASP A CA 1
ATOM 535 C C . ASP A 1 69 ? 10.651 4.298 -28.205 1.00 87.69 69 ASP A C 1
ATOM 537 O O . ASP A 1 69 ? 10.912 5.421 -28.641 1.00 87.69 69 ASP A O 1
ATOM 541 N N . GLY A 1 70 ? 11.611 3.496 -27.725 1.00 84.31 70 GLY A N 1
ATOM 542 C CA . GLY A 1 70 ? 13.038 3.842 -27.690 1.00 84.31 70 GLY A CA 1
ATOM 543 C C . GLY A 1 70 ? 13.419 4.939 -26.683 1.00 84.31 70 GLY A C 1
ATOM 544 O O . GLY A 1 70 ? 14.579 5.342 -26.631 1.00 84.31 70 GLY A O 1
ATOM 545 N N . SER A 1 71 ? 12.483 5.408 -25.855 1.00 86.25 71 SER A N 1
ATOM 546 C CA . SER A 1 71 ? 12.679 6.505 -24.893 1.00 86.25 71 SER A CA 1
ATOM 547 C C . SER A 1 71 ? 13.222 6.039 -23.533 1.00 86.25 71 SER A C 1
ATOM 549 O O . SER A 1 71 ? 13.455 6.853 -22.636 1.00 86.25 71 SER A O 1
ATOM 551 N N . TYR A 1 72 ? 13.439 4.731 -23.350 1.00 86.50 72 TYR A N 1
ATOM 552 C CA . TYR A 1 72 ? 13.851 4.140 -22.075 1.00 86.50 72 TYR A CA 1
ATOM 553 C C . TYR A 1 72 ? 15.301 3.655 -22.092 1.00 86.50 72 TYR A C 1
ATOM 555 O O . TYR A 1 72 ? 15.712 2.868 -22.937 1.00 86.50 72 TYR A O 1
ATOM 563 N N . THR A 1 73 ? 16.065 4.046 -21.070 1.00 88.06 73 THR A N 1
ATOM 564 C CA . THR A 1 73 ? 17.465 3.621 -20.887 1.00 88.06 73 THR A CA 1
ATOM 565 C C . THR A 1 73 ? 17.611 2.244 -20.237 1.00 88.06 73 THR A C 1
ATOM 567 O O . THR A 1 73 ? 18.694 1.663 -20.247 1.00 88.06 73 THR A O 1
ATOM 570 N N . LYS A 1 74 ? 16.540 1.713 -19.635 1.00 91.12 74 LYS A N 1
ATOM 571 C CA . LYS A 1 74 ? 16.552 0.432 -18.915 1.00 91.12 74 LYS A CA 1
ATOM 572 C C . LYS A 1 74 ? 15.944 -0.686 -19.769 1.00 91.12 74 LYS A C 1
ATOM 574 O O . LYS A 1 74 ? 14.994 -0.416 -20.504 1.00 91.12 74 LYS A O 1
ATOM 579 N N . PRO A 1 75 ? 16.401 -1.946 -19.626 1.00 90.50 75 PRO A N 1
ATOM 580 C CA . PRO A 1 75 ? 15.815 -3.081 -20.339 1.00 90.50 75 PRO A CA 1
ATOM 581 C C . PRO A 1 75 ? 14.326 -3.263 -20.024 1.00 90.50 75 PRO A C 1
ATOM 583 O O . PRO A 1 75 ? 13.907 -3.050 -18.885 1.00 90.50 75 PRO A O 1
ATOM 586 N N . ARG A 1 76 ? 13.537 -3.757 -20.984 1.00 89.50 76 ARG A N 1
ATOM 587 C CA . ARG A 1 76 ? 12.097 -4.039 -20.812 1.00 89.50 76 ARG A CA 1
ATOM 588 C C . ARG A 1 76 ? 11.794 -4.886 -19.571 1.00 89.50 76 ARG A C 1
ATOM 590 O O . ARG A 1 76 ? 10.828 -4.648 -18.843 1.00 89.50 76 ARG A O 1
ATOM 597 N N . GLU A 1 77 ? 12.669 -5.850 -19.306 1.00 92.69 77 GLU A N 1
ATOM 598 C CA . GLU A 1 77 ? 12.623 -6.754 -18.155 1.00 92.69 77 GLU A CA 1
ATOM 599 C C . GLU A 1 77 ? 12.642 -6.030 -16.804 1.00 92.69 77 GLU A C 1
ATOM 601 O O . GLU A 1 77 ? 11.980 -6.454 -15.859 1.00 92.69 77 GLU A O 1
ATOM 606 N N . TYR A 1 78 ? 13.319 -4.884 -16.715 1.00 93.56 78 TYR A N 1
ATOM 607 C CA . TYR A 1 78 ? 13.341 -4.072 -15.502 1.00 93.56 78 TYR A CA 1
ATOM 608 C C . TYR A 1 78 ? 11.929 -3.623 -15.096 1.00 93.56 78 TYR A C 1
ATOM 610 O O . TYR A 1 78 ? 11.526 -3.774 -13.940 1.00 93.56 78 TYR A O 1
ATOM 618 N N . TYR A 1 79 ? 11.153 -3.112 -16.056 1.00 93.81 79 TYR A N 1
ATOM 619 C CA . TYR A 1 79 ? 9.785 -2.644 -15.828 1.00 93.81 79 TYR A CA 1
ATOM 620 C C . TYR A 1 79 ? 8.822 -3.807 -15.565 1.00 93.81 79 TYR A C 1
ATOM 622 O O . TYR A 1 79 ? 7.953 -3.707 -14.696 1.00 93.81 79 TYR A O 1
ATOM 630 N N . ARG A 1 80 ? 9.030 -4.954 -16.231 1.00 93.00 80 ARG A N 1
ATOM 631 C CA . ARG A 1 80 ? 8.277 -6.193 -15.971 1.00 93.00 80 ARG A CA 1
ATOM 632 C C . ARG A 1 80 ? 8.461 -6.672 -14.531 1.00 93.00 80 ARG A C 1
ATOM 634 O O . ARG A 1 80 ? 7.477 -6.907 -13.824 1.00 93.00 80 ARG A O 1
ATOM 641 N N . ASN A 1 81 ? 9.712 -6.773 -14.086 1.00 94.88 81 ASN A N 1
ATOM 642 C CA . ASN A 1 81 ? 10.054 -7.274 -12.760 1.00 94.88 81 ASN A CA 1
ATOM 643 C C . ASN A 1 81 ? 9.581 -6.314 -11.668 1.00 94.88 81 ASN A C 1
ATOM 645 O O . ASN A 1 81 ? 9.028 -6.757 -10.663 1.00 94.88 81 ASN A O 1
ATOM 649 N N . ASN A 1 82 ? 9.718 -5.000 -11.872 1.00 93.88 82 ASN A N 1
ATOM 650 C CA . ASN A 1 82 ? 9.218 -4.016 -10.916 1.00 93.88 82 ASN A CA 1
ATOM 651 C C . ASN A 1 82 ? 7.695 -4.016 -10.811 1.00 93.88 82 ASN A C 1
ATOM 653 O O . ASN A 1 82 ? 7.181 -3.992 -9.696 1.00 93.88 82 ASN A O 1
ATOM 657 N N . ARG A 1 83 ? 6.967 -4.102 -11.930 1.00 94.12 83 ARG A N 1
ATOM 658 C CA . ARG A 1 83 ? 5.507 -4.240 -11.896 1.00 94.12 83 ARG A CA 1
ATOM 659 C C . ARG A 1 83 ? 5.105 -5.467 -11.072 1.00 94.12 83 ARG A C 1
ATOM 661 O O . ARG A 1 83 ? 4.282 -5.349 -10.172 1.00 94.12 83 ARG A O 1
ATOM 668 N N . ASN A 1 84 ? 5.710 -6.628 -11.329 1.00 95.69 84 ASN A N 1
ATOM 669 C CA . ASN A 1 84 ? 5.402 -7.850 -10.579 1.00 95.69 84 ASN A CA 1
ATOM 670 C C . ASN A 1 84 ? 5.767 -7.722 -9.089 1.00 95.69 84 ASN A C 1
ATOM 672 O O . ASN A 1 84 ? 4.990 -8.139 -8.235 1.00 95.69 84 ASN A O 1
ATOM 676 N N . LYS A 1 85 ? 6.899 -7.088 -8.763 1.00 95.88 85 LYS A N 1
ATOM 677 C CA . LYS A 1 85 ? 7.305 -6.791 -7.381 1.00 95.88 85 LYS A CA 1
ATOM 678 C C . LYS A 1 85 ? 6.263 -5.940 -6.650 1.00 95.88 85 LYS A C 1
ATOM 680 O O . LYS A 1 85 ? 5.852 -6.297 -5.551 1.00 95.88 85 LYS A O 1
ATOM 685 N N . TYR A 1 86 ? 5.806 -4.844 -7.260 1.00 95.69 86 TYR A N 1
ATOM 686 C CA . TYR A 1 86 ? 4.791 -3.975 -6.654 1.00 95.69 86 TYR A CA 1
ATOM 687 C C . TYR A 1 86 ? 3.409 -4.634 -6.585 1.00 95.69 86 TYR A C 1
ATOM 689 O O . TYR A 1 86 ? 2.680 -4.380 -5.630 1.00 95.69 86 TYR A O 1
ATOM 697 N N . ALA A 1 87 ? 3.067 -5.523 -7.524 1.00 95.19 87 ALA A N 1
ATOM 698 C CA . ALA A 1 87 ? 1.857 -6.342 -7.435 1.00 95.19 87 ALA A CA 1
ATOM 699 C C . ALA A 1 87 ? 1.889 -7.263 -6.206 1.00 95.19 87 ALA A C 1
ATOM 701 O O . ALA A 1 87 ? 0.928 -7.298 -5.440 1.00 95.19 87 ALA A O 1
ATOM 702 N N . TRP A 1 88 ? 3.012 -7.951 -5.979 1.00 96.62 88 TRP A N 1
ATOM 703 C CA . TRP A 1 88 ? 3.199 -8.790 -4.796 1.00 96.62 88 TRP A CA 1
ATOM 704 C C . TRP A 1 88 ? 3.153 -7.977 -3.504 1.00 96.62 88 TRP A C 1
ATOM 706 O O . TRP A 1 88 ? 2.411 -8.336 -2.596 1.00 96.62 88 TRP A O 1
ATOM 716 N N . TYR A 1 89 ? 3.875 -6.855 -3.424 1.00 95.31 89 TYR A N 1
ATOM 717 C CA . TYR A 1 89 ? 3.822 -5.981 -2.246 1.00 95.31 89 TYR A CA 1
ATOM 718 C C . TYR A 1 89 ? 2.411 -5.462 -1.965 1.00 95.31 89 TYR A C 1
ATOM 720 O O . TYR A 1 89 ? 1.964 -5.524 -0.824 1.00 95.31 89 TYR A O 1
ATOM 728 N N . SER A 1 90 ? 1.683 -5.035 -3.000 1.00 92.69 90 SER A N 1
ATOM 729 C CA . SER A 1 90 ? 0.280 -4.633 -2.886 1.00 92.69 90 SER A CA 1
ATOM 730 C C . SER A 1 90 ? -0.592 -5.763 -2.330 1.00 92.69 90 SER A C 1
ATOM 732 O O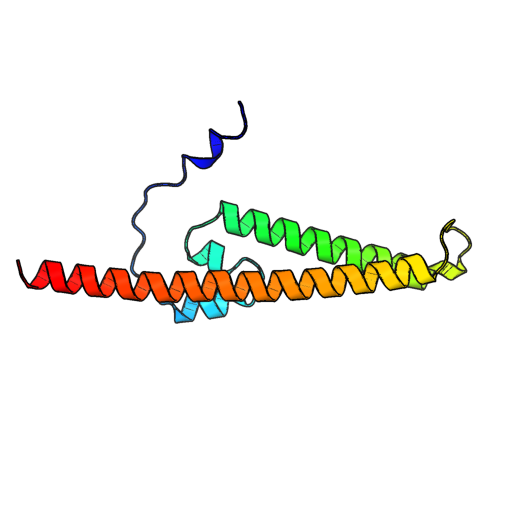 . SER A 1 90 ? -1.413 -5.521 -1.452 1.00 92.69 90 SER A O 1
ATOM 734 N N . ALA A 1 91 ? -0.418 -6.996 -2.812 1.00 93.25 91 ALA A N 1
ATOM 735 C CA . ALA A 1 91 ? -1.174 -8.147 -2.324 1.00 93.25 91 ALA A CA 1
ATOM 736 C C . ALA A 1 91 ? -0.871 -8.454 -0.847 1.00 93.25 91 ALA A C 1
ATOM 738 O O . ALA A 1 91 ? -1.795 -8.661 -0.062 1.00 93.25 91 ALA A O 1
ATOM 739 N N . PHE A 1 92 ? 0.405 -8.419 -0.446 1.00 94.38 92 PHE A N 1
ATOM 740 C CA . PHE A 1 92 ? 0.799 -8.622 0.950 1.00 94.38 92 PHE A CA 1
ATOM 741 C C . PHE A 1 92 ? 0.241 -7.538 1.876 1.00 94.38 92 PHE A C 1
ATOM 743 O O . PHE A 1 92 ? -0.324 -7.865 2.917 1.00 94.38 92 PHE A O 1
ATOM 750 N N . VAL A 1 93 ? 0.345 -6.261 1.493 1.00 90.62 93 VAL A N 1
ATOM 751 C CA . VAL A 1 93 ? -0.207 -5.141 2.276 1.00 90.62 93 VAL A CA 1
ATOM 752 C C . VAL A 1 93 ? -1.725 -5.234 2.384 1.00 90.62 93 VAL A C 1
ATOM 754 O O . VAL A 1 93 ? -2.277 -4.994 3.456 1.00 90.62 93 VAL A O 1
ATOM 757 N N . TYR A 1 94 ? -2.409 -5.626 1.310 1.00 85.25 94 TYR A N 1
ATOM 758 C CA . TYR A 1 94 ? -3.855 -5.820 1.325 1.00 85.25 94 TYR A CA 1
ATOM 759 C C . TYR A 1 94 ? -4.283 -6.905 2.325 1.00 85.25 94 TYR A C 1
ATOM 761 O O . TYR A 1 94 ? -5.155 -6.667 3.159 1.00 85.25 94 TYR A O 1
ATOM 769 N N . ILE A 1 95 ? -3.624 -8.068 2.295 1.00 87.69 95 ILE A N 1
ATOM 770 C CA . ILE A 1 95 ? -3.895 -9.171 3.229 1.00 87.69 95 ILE A CA 1
ATOM 771 C C . ILE A 1 95 ? -3.568 -8.762 4.668 1.00 87.69 95 ILE A C 1
ATOM 773 O O . ILE A 1 95 ? -4.363 -9.018 5.570 1.00 87.69 95 ILE A O 1
ATOM 777 N N . TYR A 1 96 ? -2.434 -8.092 4.887 1.00 87.56 96 TYR A N 1
ATOM 778 C CA . TYR A 1 96 ? -2.042 -7.593 6.205 1.00 87.56 96 TYR A CA 1
ATOM 779 C C . TYR A 1 96 ? -3.076 -6.616 6.777 1.00 87.56 96 TYR A C 1
ATOM 781 O O . TYR A 1 96 ? -3.488 -6.759 7.924 1.00 87.56 96 TYR A O 1
ATOM 789 N N . ASN A 1 97 ? -3.551 -5.666 5.967 1.00 83.38 97 ASN A N 1
ATOM 790 C CA . ASN A 1 97 ? -4.581 -4.710 6.376 1.00 83.38 97 ASN A CA 1
ATOM 791 C C . ASN A 1 97 ? -5.893 -5.387 6.764 1.00 83.38 97 ASN A C 1
ATOM 793 O O . ASN A 1 97 ? -6.541 -4.974 7.727 1.00 83.38 97 ASN A O 1
ATOM 797 N N . LEU A 1 98 ? -6.281 -6.425 6.024 1.00 81.31 98 LEU A N 1
ATOM 798 C CA . LEU A 1 98 ? -7.465 -7.207 6.347 1.00 81.31 98 LEU A CA 1
ATOM 799 C C . LEU A 1 98 ? -7.281 -7.963 7.670 1.00 81.31 98 LEU A C 1
ATOM 801 O O . LEU A 1 98 ? -8.180 -7.939 8.506 1.00 81.31 98 LEU A O 1
ATOM 805 N N . ALA A 1 99 ? -6.120 -8.588 7.879 1.00 84.25 99 ALA A N 1
ATOM 806 C CA . ALA A 1 99 ? -5.804 -9.317 9.104 1.00 84.25 99 ALA A CA 1
ATOM 807 C C . ALA A 1 99 ? -5.757 -8.400 10.340 1.00 84.25 99 ALA A C 1
ATOM 809 O O . ALA A 1 99 ? -6.395 -8.717 11.340 1.00 84.25 99 ALA A O 1
ATOM 810 N N . ASP A 1 100 ? -5.079 -7.250 10.262 1.00 81.94 100 ASP A N 1
ATOM 811 C CA . ASP A 1 100 ? -4.999 -6.250 11.344 1.00 81.94 100 ASP A CA 1
ATOM 812 C C . ASP A 1 100 ? -6.401 -5.769 11.752 1.00 81.94 100 ASP A C 1
ATOM 814 O O . ASP A 1 100 ? -6.752 -5.778 12.931 1.00 81.94 100 ASP A O 1
ATOM 818 N N . ALA A 1 101 ? -7.254 -5.450 10.770 1.00 78.00 101 ALA A N 1
ATOM 819 C CA . ALA A 1 101 ? -8.632 -5.039 11.025 1.00 78.00 101 ALA A CA 1
ATOM 820 C C . ALA A 1 101 ? -9.499 -6.169 11.609 1.00 78.00 101 ALA A C 1
ATOM 822 O O . ALA A 1 101 ? -10.332 -5.913 12.481 1.00 78.00 101 ALA A O 1
ATOM 823 N N . LEU A 1 102 ? -9.316 -7.410 11.139 1.00 76.94 102 LEU A N 1
ATOM 824 C CA . LEU A 1 102 ? -10.027 -8.581 11.657 1.00 76.94 102 LEU A CA 1
ATOM 825 C C . LEU A 1 102 ? -9.671 -8.839 13.122 1.00 76.94 102 LEU A C 1
ATOM 827 O O . LEU A 1 102 ? -10.581 -8.982 13.938 1.00 76.94 102 LEU A O 1
ATOM 831 N N . VAL A 1 103 ? -8.379 -8.846 13.454 1.00 79.75 103 VAL A N 1
ATOM 832 C CA . VAL A 1 103 ? -7.882 -9.046 14.823 1.00 79.75 103 VAL A CA 1
ATOM 833 C C . VAL A 1 103 ? -8.377 -7.934 15.747 1.00 79.75 103 VAL A C 1
ATOM 835 O O . VAL A 1 103 ? -8.955 -8.239 16.788 1.00 79.75 103 VAL A O 1
ATOM 838 N N . ASP A 1 104 ? -8.242 -6.667 15.337 1.00 71.56 104 ASP A N 1
ATOM 839 C CA . ASP A 1 104 ? -8.743 -5.513 16.095 1.00 71.56 104 ASP A CA 1
ATOM 840 C C . ASP A 1 104 ? -10.247 -5.643 16.398 1.00 71.56 104 ASP A C 1
ATOM 842 O O . ASP A 1 104 ? -10.679 -5.400 17.522 1.00 71.56 104 ASP A O 1
ATOM 846 N N . SER A 1 105 ? -11.044 -6.043 15.399 1.00 72.81 105 SER A N 1
ATOM 847 C CA . SER A 1 105 ? -12.499 -6.169 15.546 1.00 72.81 105 SER A CA 1
ATOM 848 C C . SER A 1 105 ? -12.933 -7.352 16.415 1.00 72.81 105 SER A C 1
ATOM 850 O O . SER A 1 105 ? -13.972 -7.281 17.066 1.00 72.81 105 SER A O 1
ATOM 852 N N . HIS A 1 106 ? -12.159 -8.443 16.428 1.00 69.56 106 HIS A N 1
ATOM 853 C CA . HIS A 1 106 ? -12.441 -9.588 17.291 1.00 69.56 106 HIS A CA 1
ATOM 854 C C . HIS A 1 106 ? -12.101 -9.272 18.744 1.00 69.56 106 HIS A C 1
ATOM 856 O O . HIS A 1 106 ? -12.871 -9.623 19.631 1.00 69.56 106 HIS A O 1
ATOM 862 N N . LEU A 1 107 ? -10.976 -8.593 18.988 1.00 70.25 107 LEU A N 1
ATOM 863 C CA . LEU A 1 107 ? -10.538 -8.259 20.340 1.00 70.25 107 LEU A CA 1
ATOM 864 C C . LEU A 1 107 ? -11.498 -7.274 21.027 1.00 70.25 107 LEU A C 1
ATOM 866 O O . LEU A 1 107 ? -11.870 -7.495 22.175 1.00 70.25 107 LEU A O 1
ATOM 870 N N . SER A 1 108 ? -11.969 -6.242 20.317 1.00 64.62 108 SER A N 1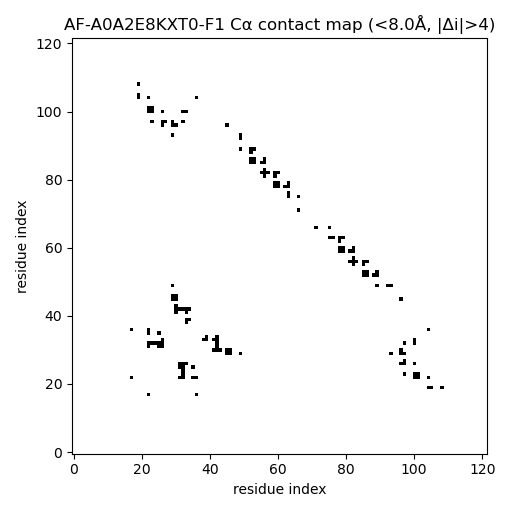
ATOM 871 C CA . SER A 1 108 ? -12.902 -5.254 20.884 1.00 64.62 108 SER A CA 1
ATOM 872 C C . SER A 1 108 ? -14.231 -5.859 21.353 1.00 64.62 108 SER A C 1
ATOM 874 O O . SER A 1 108 ? -14.819 -5.387 22.322 1.00 64.62 108 SER A O 1
ATOM 876 N N . ASP A 1 109 ? -14.691 -6.923 20.691 1.00 66.31 109 ASP A N 1
ATOM 877 C CA . ASP A 1 109 ? -15.918 -7.643 21.050 1.00 66.31 109 ASP A CA 1
ATOM 878 C C . ASP A 1 109 ? -15.782 -8.432 22.366 1.00 66.31 109 ASP A C 1
ATOM 880 O O . ASP A 1 109 ? -16.778 -8.673 23.056 1.00 66.31 109 ASP A O 1
ATOM 884 N N . PHE A 1 110 ? -14.563 -8.866 22.711 1.00 65.69 110 PHE A N 1
ATOM 885 C CA . PHE A 1 110 ? -14.278 -9.553 23.972 1.00 65.69 110 PHE A CA 1
ATOM 886 C C . PHE A 1 110 ? -14.244 -8.577 25.151 1.00 65.69 110 PHE A C 1
ATOM 888 O O . PHE A 1 110 ? -14.885 -8.851 26.167 1.00 65.69 110 PHE A O 1
ATOM 895 N N . ASP A 1 111 ? -13.565 -7.435 25.011 1.00 66.75 111 ASP A N 1
ATOM 896 C CA . ASP A 1 111 ? -13.470 -6.430 26.081 1.00 66.75 111 ASP A CA 1
ATOM 897 C C . ASP A 1 111 ? -14.850 -5.875 26.471 1.00 66.75 111 ASP A C 1
ATOM 899 O O . ASP A 1 111 ? -15.175 -5.809 27.656 1.00 66.75 111 ASP A O 1
ATOM 903 N N . GLU A 1 112 ? -15.715 -5.578 25.492 1.00 65.81 112 GLU A N 1
ATOM 904 C CA . GLU A 1 112 ? -17.070 -5.070 25.758 1.00 65.81 112 GLU A CA 1
ATOM 905 C C . GLU A 1 112 ? -17.933 -6.079 26.541 1.00 65.81 112 GLU A C 1
ATOM 907 O O . GLU A 1 112 ? -18.730 -5.699 27.406 1.00 65.81 112 GLU A O 1
ATOM 912 N N . LYS A 1 113 ? -17.795 -7.382 26.258 1.00 65.44 113 LYS A N 1
ATOM 913 C CA . LYS A 1 113 ? -18.531 -8.428 26.987 1.00 65.44 113 LYS A CA 1
ATOM 914 C C . LYS A 1 113 ? -18.068 -8.525 28.435 1.00 65.44 113 LYS A C 1
ATOM 916 O O . LYS A 1 113 ? -18.913 -8.622 29.320 1.00 65.44 113 LYS A O 1
ATOM 921 N N . ASN A 1 114 ? -16.760 -8.472 28.668 1.00 67.81 114 ASN A N 1
ATOM 922 C CA . ASN A 1 114 ? -16.192 -8.551 30.011 1.00 67.81 114 ASN A CA 1
ATOM 923 C C . ASN A 1 114 ? -16.581 -7.328 30.857 1.00 67.81 114 ASN A C 1
ATOM 925 O O . ASN A 1 114 ? -16.975 -7.487 32.009 1.00 67.81 114 ASN A O 1
ATOM 929 N N . GLU A 1 115 ? -16.579 -6.128 30.266 1.00 73.44 115 GLU A N 1
ATOM 930 C CA . GLU A 1 115 ? -17.005 -4.896 30.943 1.00 73.44 115 GLU A CA 1
ATOM 931 C C . GLU A 1 115 ? -18.483 -4.943 31.367 1.00 73.44 115 GLU A C 1
ATOM 933 O O . GLU A 1 115 ? -18.839 -4.535 32.475 1.00 73.44 115 GLU A O 1
ATOM 938 N N . LYS A 1 116 ? -19.369 -5.451 30.500 1.00 67.00 116 LYS A N 1
ATOM 939 C CA . LYS A 1 116 ? -20.798 -5.587 30.827 1.00 67.00 116 LYS A CA 1
ATOM 940 C C . LYS A 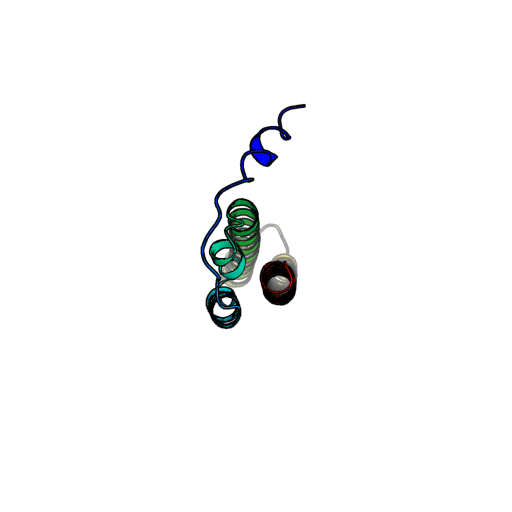1 116 ? -21.046 -6.606 31.932 1.00 67.00 116 LYS A C 1
ATOM 942 O O . LYS A 1 116 ? -21.914 -6.367 32.764 1.00 67.00 116 LYS A O 1
ATOM 947 N N . VAL A 1 117 ? -20.301 -7.713 31.941 1.00 71.88 117 VAL A N 1
ATOM 948 C CA . VAL A 1 117 ? -20.395 -8.733 32.994 1.00 71.88 117 VAL A CA 1
ATOM 949 C C . VAL A 1 117 ? -20.000 -8.139 34.348 1.00 71.88 117 VAL A C 1
ATOM 951 O O . VAL A 1 117 ? -20.751 -8.294 35.308 1.00 71.88 117 VAL A O 1
ATOM 954 N N . ASP A 1 118 ? -18.904 -7.385 34.413 1.00 70.38 118 ASP A N 1
ATOM 955 C CA . ASP A 1 118 ? -18.418 -6.766 35.654 1.00 70.38 118 ASP A CA 1
ATOM 956 C C . ASP A 1 118 ? -19.410 -5.727 36.222 1.00 70.38 118 ASP A C 1
ATOM 958 O O . ASP A 1 118 ? -19.754 -5.751 37.402 1.00 70.38 118 ASP A O 1
ATOM 962 N N . LYS A 1 119 ? -20.007 -4.894 35.356 1.00 68.38 119 LYS A N 1
ATOM 963 C CA . LYS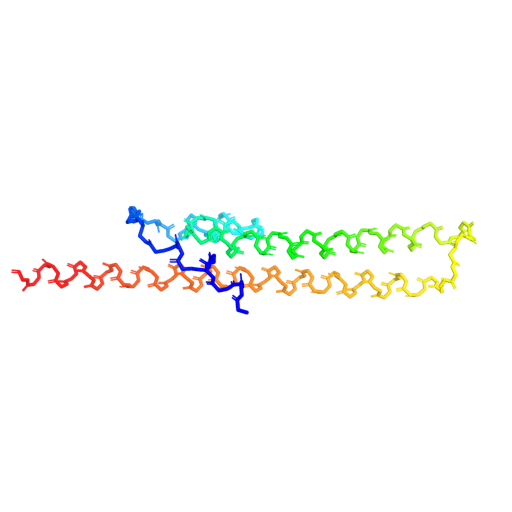 A 1 119 ? -21.052 -3.915 35.732 1.00 68.38 119 LYS A CA 1
ATOM 964 C C . LYS A 1 119 ? -22.388 -4.526 36.167 1.00 68.38 119 LYS A C 1
ATOM 966 O O . LYS A 1 119 ? -23.221 -3.811 36.707 1.00 68.38 119 LYS A O 1
ATOM 971 N N . THR A 1 120 ? -22.634 -5.804 35.882 1.00 68.75 120 THR A N 1
ATOM 972 C CA . THR A 1 120 ? -23.852 -6.511 36.327 1.00 68.75 120 THR A CA 1
ATOM 973 C C . THR A 1 120 ? -23.676 -7.268 37.642 1.00 68.75 120 THR A C 1
ATOM 975 O O . THR A 1 120 ? -24.664 -7.742 38.195 1.00 68.75 120 THR A O 1
ATOM 978 N N . GLN A 1 121 ? -22.440 -7.414 38.124 1.00 59.06 121 GLN A N 1
ATOM 979 C CA . GLN A 1 121 ? -22.103 -8.141 39.354 1.00 59.06 121 GLN A CA 1
ATOM 980 C C . GLN A 1 121 ? -21.804 -7.202 40.541 1.00 59.06 121 GLN A C 1
ATOM 982 O O . GLN A 1 121 ? -21.492 -7.688 41.626 1.00 59.06 121 GLN A O 1
ATOM 987 N N . ASN A 1 122 ? -21.913 -5.884 40.345 1.00 48.28 122 ASN A N 1
ATOM 988 C CA . ASN A 1 122 ? -21.652 -4.825 41.324 1.00 48.28 122 ASN A CA 1
ATOM 989 C C . ASN A 1 122 ? -22.840 -3.854 41.360 1.00 48.28 122 ASN A C 1
ATOM 991 O O . ASN A 1 122 ? -23.167 -3.347 42.454 1.00 48.28 122 ASN A O 1
#

pLDDT: mean 75.3, std 17.62, range [37.34, 97.31]

Sequence (122 aa):
MLMTAFVSAQDSTATAPKSPRKAVVYSIIPGGGQLYNGKKIKAALMFGAQFWMLYQFQTNRSSYNSWDDGSYTKPREYYRNNRNKYAWYSAFVYIYNLADALVDSHLSDFDEKNEKVDKTQN